Protein AF-A0A2R5LG93-F1 (afdb_monomer_lite)

InterPro domains:
  IPR008685 Centromere protein Mis12 [PF05859] (16-159)
  IPR008685 Centromere protein Mis12 [PTHR14527] (1-158)

Foldseek 3Di:
DDPPPPPVVQQVVLCVVVVDGLVVVLVVVLVVVLVVVVVVLVVVLVVVCVVPPDPCNVVSVVVSVVVSVVCNVVSVVVSVVSSVCCDPPPSGDPPVDDDPVCVCVVDPPDPVVVVVVVVVVVVVVVVVVVVVVVVVVVVVVCVVCVVVVVVVVVVVVVVVD

Structure (mmCIF, N/CA/C/O backbone):
data_AF-A0A2R5LG93-F1
#
_entry.id   AF-A0A2R5LG93-F1
#
loop_
_atom_site.group_PDB
_atom_site.id
_atom_site.type_symbol
_atom_site.label_atom_id
_atom_site.label_alt_id
_atom_site.label_comp_id
_atom_site.label_asym_id
_atom_site.label_entity_id
_atom_site.label_seq_id
_atom_site.pdbx_PDB_ins_code
_atom_site.Cartn_x
_atom_site.Cartn_y
_atom_site.Cartn_z
_atom_site.occupancy
_atom_site.B_iso_or_equiv
_atom_site.auth_seq_id
_atom_site.auth_comp_id
_atom_site.auth_asym_id
_atom_site.auth_atom_id
_atom_site.pdbx_PDB_model_num
ATOM 1 N N . MET A 1 1 ? 2.330 -30.222 -3.247 1.00 36.31 1 MET A N 1
ATOM 2 C CA . MET A 1 1 ? 2.843 -29.139 -2.384 1.00 36.31 1 MET A CA 1
ATOM 3 C C . MET A 1 1 ? 3.466 -28.102 -3.297 1.00 36.31 1 MET A C 1
ATOM 5 O O . MET A 1 1 ? 4.640 -28.205 -3.603 1.00 36.31 1 MET A O 1
ATOM 9 N N . GLU A 1 2 ? 2.674 -27.148 -3.769 1.00 32.84 2 GLU A N 1
ATOM 10 C CA . GLU A 1 2 ? 3.179 -25.952 -4.444 1.00 32.84 2 GLU A CA 1
ATOM 11 C C . GLU A 1 2 ? 2.531 -24.780 -3.715 1.00 32.84 2 GLU A C 1
ATOM 13 O O . GLU A 1 2 ? 1.320 -24.580 -3.780 1.00 32.84 2 GLU A O 1
ATOM 18 N N . LYS A 1 3 ? 3.325 -24.099 -2.884 1.00 35.78 3 LYS A N 1
ATOM 19 C CA . LYS A 1 3 ? 2.910 -22.860 -2.228 1.00 35.78 3 LYS A CA 1
ATOM 20 C C . LYS A 1 3 ? 2.818 -21.803 -3.325 1.00 35.78 3 LYS A C 1
ATOM 22 O O . LYS A 1 3 ? 3.842 -21.341 -3.817 1.00 35.78 3 LYS A O 1
ATOM 27 N N . SER A 1 4 ? 1.589 -21.490 -3.728 1.00 37.53 4 SER A N 1
ATOM 28 C CA . SER A 1 4 ? 1.278 -20.383 -4.626 1.00 37.53 4 SER A CA 1
ATOM 29 C C . SER A 1 4 ? 1.772 -19.079 -3.999 1.00 37.53 4 SER A C 1
ATOM 31 O O . SER A 1 4 ? 1.359 -18.706 -2.906 1.00 37.53 4 SER A O 1
ATOM 33 N N . SER A 1 5 ? 2.684 -18.410 -4.695 1.00 36.66 5 SER A N 1
ATOM 34 C CA . SER A 1 5 ? 3.347 -17.152 -4.335 1.00 36.66 5 SER A CA 1
ATOM 35 C C . SER A 1 5 ? 2.412 -15.919 -4.392 1.00 36.66 5 SER A C 1
ATOM 37 O O . SER A 1 5 ? 2.879 -14.814 -4.652 1.00 36.66 5 SER A O 1
ATOM 39 N N . CYS A 1 6 ? 1.096 -16.092 -4.223 1.00 38.03 6 CYS A N 1
ATOM 40 C CA . CYS A 1 6 ? 0.083 -15.108 -4.632 1.00 38.03 6 CYS A CA 1
ATOM 41 C C . CYS A 1 6 ? -0.441 -14.193 -3.508 1.00 38.03 6 CYS A C 1
ATOM 43 O O . CYS A 1 6 ? -1.162 -13.241 -3.802 1.00 38.03 6 CYS A O 1
ATOM 45 N N . ASP A 1 7 ? -0.103 -14.442 -2.241 1.00 45.00 7 ASP A N 1
ATOM 46 C CA . ASP A 1 7 ? -0.726 -13.700 -1.132 1.00 45.00 7 ASP A CA 1
ATOM 47 C C . ASP A 1 7 ? -0.023 -12.371 -0.806 1.00 45.00 7 ASP A C 1
ATOM 49 O O . ASP A 1 7 ? -0.662 -11.434 -0.334 1.00 45.00 7 ASP A O 1
ATOM 53 N N . THR A 1 8 ? 1.272 -12.230 -1.103 1.00 44.12 8 THR A N 1
ATOM 54 C CA . THR A 1 8 ? 2.045 -11.023 -0.753 1.00 44.12 8 THR A CA 1
ATOM 55 C C . THR A 1 8 ? 1.825 -9.842 -1.701 1.00 44.12 8 THR A C 1
ATOM 57 O O . THR A 1 8 ? 1.875 -8.699 -1.262 1.00 44.12 8 THR A O 1
ATOM 60 N N . THR A 1 9 ? 1.518 -10.080 -2.979 1.00 52.72 9 THR A N 1
ATOM 61 C CA . THR A 1 9 ? 1.368 -9.012 -3.990 1.00 52.72 9 THR A CA 1
ATOM 62 C C . THR A 1 9 ? 0.045 -8.247 -3.899 1.00 52.72 9 THR A C 1
ATOM 64 O O . THR A 1 9 ? -0.032 -7.101 -4.329 1.00 52.72 9 THR A O 1
ATOM 67 N N . SER A 1 10 ? -1.005 -8.854 -3.331 1.00 62.53 10 SER A N 1
ATOM 68 C CA . SER A 1 10 ? -2.326 -8.213 -3.208 1.00 62.53 10 SER A CA 1
ATOM 69 C C . SER A 1 10 ? -2.300 -7.042 -2.218 1.00 62.53 10 SER A C 1
ATOM 71 O O . SER A 1 10 ? -2.892 -5.995 -2.468 1.00 62.53 10 SER A O 1
ATOM 73 N N . GLY A 1 11 ? -1.553 -7.182 -1.116 1.00 75.62 11 GLY A N 1
ATOM 74 C CA . GLY A 1 11 ? -1.446 -6.144 -0.090 1.00 75.62 11 GLY A CA 1
ATOM 75 C C . GLY A 1 11 ? -0.770 -4.869 -0.594 1.00 75.62 11 GLY A C 1
ATOM 76 O O . GLY A 1 11 ? -1.285 -3.779 -0.370 1.00 75.62 11 GLY A O 1
ATOM 77 N N . GLU A 1 12 ? 0.340 -5.001 -1.321 1.00 84.75 12 GLU A N 1
ATOM 78 C CA . GLU A 1 12 ? 1.088 -3.859 -1.869 1.00 84.75 12 GLU A CA 1
ATOM 79 C C . GLU A 1 12 ? 0.264 -3.083 -2.904 1.00 84.75 12 GLU A C 1
ATOM 81 O O . GLU A 1 12 ? 0.244 -1.853 -2.883 1.00 84.75 12 GLU A O 1
ATOM 86 N N . TYR A 1 13 ? -0.484 -3.798 -3.751 1.00 89.88 13 TYR A N 1
ATOM 87 C CA . TYR A 1 13 ? -1.348 -3.183 -4.757 1.00 89.88 13 TYR A CA 1
ATOM 88 C C . TYR A 1 13 ? -2.508 -2.401 -4.138 1.00 89.88 13 TYR A C 1
ATOM 90 O O . TYR A 1 13 ? -2.827 -1.292 -4.561 1.00 89.88 13 TYR A O 1
ATOM 98 N N . ASN A 1 14 ? -3.106 -2.946 -3.077 1.00 88.50 14 ASN A N 1
ATOM 99 C CA . ASN A 1 14 ? -4.140 -2.246 -2.319 1.00 88.50 14 ASN A CA 1
ATOM 100 C C . ASN A 1 14 ? -3.572 -0.977 -1.669 1.00 88.50 14 ASN A C 1
ATOM 102 O O . ASN A 1 14 ? -4.182 0.085 -1.760 1.00 88.50 14 ASN A O 1
ATOM 106 N N . VAL A 1 15 ? -2.380 -1.057 -1.070 1.00 91.62 15 VAL A N 1
ATOM 107 C CA . VAL A 1 15 ? -1.718 0.103 -0.452 1.00 91.62 15 VAL A CA 1
ATOM 108 C C . VAL A 1 15 ? -1.372 1.178 -1.482 1.00 91.62 15 VAL A C 1
ATOM 110 O O . VAL A 1 15 ? -1.479 2.355 -1.160 1.00 91.62 15 VAL A O 1
ATOM 113 N N . GLN A 1 16 ? -1.022 0.815 -2.718 1.00 90.31 16 GLN A N 1
ATOM 114 C CA . GLN A 1 16 ? -0.795 1.794 -3.787 1.00 90.31 16 GLN A CA 1
ATOM 115 C C . GLN A 1 16 ? -2.030 2.675 -4.037 1.00 90.31 16 GLN A C 1
ATOM 117 O O . GLN A 1 16 ? -1.882 3.875 -4.239 1.00 90.31 16 GLN A O 1
ATOM 122 N N . MET A 1 17 ? -3.235 2.100 -4.000 1.00 89.62 17 MET A N 1
ATOM 123 C CA . MET A 1 17 ? -4.482 2.848 -4.204 1.00 89.62 17 MET A CA 1
ATOM 124 C C . MET A 1 17 ? -4.954 3.585 -2.946 1.00 89.62 17 MET A C 1
ATOM 126 O O . MET A 1 17 ? -5.469 4.697 -3.033 1.00 89.62 17 MET A O 1
ATOM 130 N N . PHE A 1 18 ? -4.852 2.944 -1.780 1.00 90.31 18 PHE A N 1
ATOM 131 C CA . PHE A 1 18 ? -5.434 3.453 -0.534 1.00 90.31 18 PHE A CA 1
ATOM 132 C C . PHE A 1 18 ? -4.448 4.244 0.334 1.00 90.31 18 PHE A C 1
ATOM 134 O O . PHE A 1 18 ? -4.856 4.785 1.358 1.00 90.31 18 PHE A O 1
ATOM 141 N N . GLU A 1 19 ? -3.167 4.284 -0.041 1.00 91.81 19 GLU A N 1
ATOM 142 C CA . GLU A 1 19 ? -2.047 4.944 0.658 1.00 91.81 19 GLU A CA 1
ATOM 143 C C . GLU A 1 19 ? -1.814 4.480 2.110 1.00 91.81 19 GLU A C 1
ATOM 145 O O . GLU A 1 19 ? -0.932 4.979 2.809 1.00 91.81 19 GLU A O 1
ATOM 150 N N . ALA A 1 20 ? -2.577 3.493 2.573 1.00 90.81 20 ALA A N 1
ATOM 151 C CA . ALA A 1 20 ? -2.523 2.942 3.914 1.00 90.81 20 ALA A CA 1
ATOM 152 C C . ALA A 1 20 ? -2.900 1.459 3.896 1.00 90.81 20 ALA A C 1
ATOM 154 O O . ALA A 1 20 ? -3.671 0.996 3.052 1.00 90.81 20 ALA A O 1
ATOM 155 N N . THR A 1 21 ? -2.372 0.704 4.859 1.00 91.44 21 THR A N 1
ATOM 156 C CA . THR A 1 21 ? -2.794 -0.682 5.072 1.00 91.44 21 THR A CA 1
ATOM 157 C C . THR A 1 21 ? -4.122 -0.718 5.836 1.00 91.44 21 THR A C 1
ATOM 159 O O . THR A 1 21 ? -4.378 0.155 6.673 1.00 91.44 21 THR A O 1
ATOM 162 N N . PRO A 1 22 ? -4.962 -1.749 5.620 1.00 90.38 22 PRO A N 1
ATOM 163 C CA . PRO A 1 22 ? -6.160 -1.962 6.433 1.00 90.38 22 PRO A CA 1
ATOM 164 C C . PRO A 1 22 ? -5.864 -2.002 7.936 1.00 90.38 22 PRO A C 1
ATOM 166 O O . PRO A 1 22 ? -6.624 -1.438 8.719 1.00 90.38 22 PRO A O 1
ATOM 169 N N . GLN A 1 23 ? -4.726 -2.595 8.310 1.00 91.19 23 GLN A N 1
ATOM 170 C CA . GLN A 1 23 ? -4.228 -2.633 9.682 1.00 91.19 23 GLN A CA 1
ATOM 171 C C . GLN A 1 23 ? -3.982 -1.226 10.239 1.00 91.19 23 GLN A C 1
ATOM 173 O O . GLN A 1 23 ? -4.522 -0.885 11.282 1.00 91.19 23 GLN A O 1
ATOM 178 N N . ALA A 1 24 ? -3.253 -0.364 9.520 1.00 93.50 24 ALA A N 1
ATOM 179 C CA . ALA A 1 24 ? -2.969 0.995 9.988 1.00 93.50 24 ALA A CA 1
ATOM 180 C C . ALA A 1 24 ? -4.250 1.824 10.198 1.00 93.50 24 ALA A C 1
ATOM 182 O O . ALA A 1 24 ? -4.334 2.628 11.128 1.00 93.50 24 ALA A O 1
ATOM 183 N N . ILE A 1 25 ? -5.266 1.615 9.353 1.00 93.44 25 ILE A N 1
ATOM 184 C CA . ILE A 1 25 ? -6.579 2.253 9.508 1.00 93.44 25 ILE A CA 1
ATOM 185 C C . ILE A 1 25 ? -7.308 1.701 10.740 1.00 93.44 25 ILE A C 1
ATOM 187 O O . ILE A 1 25 ? -7.834 2.485 11.532 1.00 93.44 25 ILE A O 1
ATOM 191 N N . ALA A 1 26 ? -7.334 0.377 10.919 1.00 94.06 26 ALA A N 1
ATOM 192 C CA . ALA A 1 26 ? -7.955 -0.261 12.078 1.00 94.06 26 ALA A CA 1
ATOM 193 C C . ALA A 1 26 ? -7.295 0.189 13.393 1.00 94.06 26 ALA A C 1
ATOM 195 O O . ALA A 1 26 ? -8.007 0.601 14.307 1.00 94.06 26 ALA A O 1
ATOM 196 N N . ASP A 1 27 ? -5.962 0.220 13.445 1.00 94.31 27 ASP A N 1
ATOM 197 C CA . ASP A 1 27 ? -5.177 0.688 14.592 1.00 94.31 27 ASP A CA 1
ATOM 198 C C . ASP A 1 27 ? -5.465 2.160 14.914 1.00 94.31 27 ASP A C 1
ATOM 200 O O . ASP A 1 27 ? -5.656 2.536 16.072 1.00 94.31 27 ASP A O 1
ATOM 204 N N . SER A 1 28 ? -5.537 3.018 13.890 1.00 95.75 28 SER A N 1
ATOM 205 C CA . SER A 1 28 ? -5.858 4.435 14.081 1.00 95.75 28 SER A CA 1
ATOM 206 C C . SER A 1 28 ? -7.254 4.621 14.679 1.00 95.75 28 SER A C 1
ATOM 208 O O . SER A 1 28 ? -7.419 5.378 15.638 1.00 95.75 28 SER A O 1
ATOM 210 N N . LEU A 1 29 ? -8.252 3.903 14.158 1.00 95.06 29 LEU A N 1
ATOM 211 C CA . LEU A 1 29 ? -9.616 3.939 14.682 1.00 95.06 29 LEU A CA 1
ATOM 212 C C . LEU A 1 29 ? -9.705 3.348 16.094 1.00 95.06 29 LEU A C 1
ATOM 214 O O . LEU A 1 29 ? -10.446 3.881 16.920 1.00 95.06 29 LEU A O 1
ATOM 218 N N . TYR A 1 30 ? -8.948 2.287 16.375 1.00 95.50 30 TYR A N 1
ATOM 219 C CA . TYR A 1 30 ? -8.872 1.667 17.693 1.00 95.50 30 TYR A CA 1
ATOM 220 C C . TYR A 1 30 ? -8.342 2.660 18.728 1.00 95.50 30 TYR A C 1
ATOM 222 O O . TYR A 1 30 ? -8.992 2.888 19.745 1.00 95.50 30 TYR A O 1
ATOM 230 N N . ASN A 1 31 ? -7.223 3.326 18.434 1.00 94.62 31 ASN A N 1
ATOM 231 C CA . ASN A 1 31 ? -6.634 4.314 19.338 1.00 94.62 31 ASN A CA 1
ATOM 232 C C . ASN A 1 31 ? -7.604 5.469 19.619 1.00 94.62 31 ASN A C 1
ATOM 234 O O . ASN A 1 31 ? -7.856 5.793 20.775 1.00 94.62 31 ASN A O 1
ATOM 238 N N . ILE A 1 32 ? -8.240 6.020 18.576 1.00 96.50 32 ILE A N 1
ATOM 239 C CA . ILE A 1 32 ? -9.254 7.076 18.737 1.00 96.50 32 ILE A CA 1
ATOM 240 C C . ILE A 1 32 ? -10.420 6.588 19.607 1.00 96.50 32 ILE A C 1
ATOM 242 O O . ILE A 1 32 ? -10.943 7.343 20.426 1.00 96.50 32 ILE A O 1
ATOM 246 N N . TYR A 1 33 ? -10.858 5.342 19.423 1.00 94.88 33 TYR A N 1
ATOM 247 C CA . TYR A 1 33 ? -11.943 4.771 20.211 1.00 94.88 33 TYR A CA 1
ATOM 248 C C . TYR A 1 33 ? -11.557 4.616 21.686 1.00 94.88 33 TYR A C 1
ATOM 250 O O . TYR A 1 33 ? -12.338 5.015 22.550 1.00 94.88 33 TYR A O 1
ATOM 258 N N . ILE A 1 34 ? -10.368 4.080 21.977 1.00 92.81 34 ILE A N 1
ATOM 259 C CA . ILE A 1 34 ? -9.873 3.904 23.347 1.00 92.81 34 ILE A CA 1
ATOM 260 C C . ILE A 1 34 ? -9.709 5.253 24.047 1.00 92.81 34 ILE A C 1
ATOM 262 O O . ILE A 1 34 ? -10.255 5.418 25.136 1.00 92.81 34 ILE A O 1
ATOM 266 N N . ASP A 1 35 ? -9.090 6.241 23.397 1.00 94.06 35 ASP A N 1
ATOM 267 C CA . ASP A 1 35 ? -8.931 7.590 23.958 1.00 94.06 35 ASP A CA 1
ATOM 268 C C . ASP A 1 35 ? -10.290 8.192 24.362 1.00 94.06 35 ASP A C 1
ATOM 270 O O . ASP A 1 35 ? -10.459 8.764 25.442 1.00 94.06 35 ASP A O 1
ATOM 274 N N . ARG A 1 36 ? -11.309 8.018 23.508 1.00 93.81 36 ARG A N 1
ATOM 275 C CA . ARG A 1 36 ? -12.679 8.485 23.775 1.00 93.81 36 ARG A CA 1
ATOM 276 C C . ARG A 1 36 ? -13.377 7.693 24.869 1.00 93.81 36 ARG A C 1
ATOM 278 O O . ARG A 1 36 ? -14.141 8.266 25.647 1.00 93.81 36 ARG A O 1
ATOM 285 N N . LEU A 1 37 ? -13.170 6.381 24.910 1.00 91.56 37 LEU A N 1
ATOM 286 C CA . LEU A 1 37 ? -13.730 5.522 25.943 1.00 91.56 37 LEU A CA 1
ATOM 287 C C . LEU A 1 37 ? -13.175 5.923 27.314 1.00 91.56 37 LEU A C 1
ATOM 289 O O . LEU A 1 37 ? -13.952 6.090 28.254 1.00 91.56 37 LEU A O 1
ATOM 293 N N . GLU A 1 38 ? -11.864 6.133 27.415 1.00 90.25 38 GLU A N 1
ATOM 294 C CA . GLU A 1 38 ? -11.204 6.586 28.639 1.00 90.25 38 GLU A CA 1
ATOM 295 C C . GLU A 1 38 ? -11.698 7.971 29.074 1.00 90.25 38 GLU A C 1
ATOM 297 O O . GLU A 1 38 ? -12.057 8.148 30.241 1.00 90.25 38 GLU A O 1
ATOM 302 N N . GLU A 1 39 ? -11.814 8.926 28.143 1.00 93.44 39 GLU A N 1
ATOM 303 C CA . GLU A 1 39 ? -12.366 10.263 28.404 1.00 93.44 39 GLU A CA 1
ATOM 304 C C . GLU A 1 39 ? -13.787 10.176 28.993 1.00 93.44 39 GLU A C 1
ATOM 306 O O . GLU A 1 39 ? -14.080 10.739 30.055 1.00 93.44 39 GLU A O 1
ATOM 311 N N . HIS A 1 40 ? -14.681 9.423 28.346 1.00 91.69 40 HIS A N 1
ATOM 312 C CA . HIS A 1 40 ? -16.064 9.280 28.798 1.00 91.69 40 HIS A CA 1
ATOM 313 C C . HIS A 1 40 ? -16.183 8.520 30.120 1.00 91.69 40 HIS A C 1
ATOM 315 O O . HIS A 1 40 ? -16.990 8.901 30.974 1.00 91.69 40 HIS A O 1
ATOM 321 N N . LEU A 1 41 ? -15.395 7.461 30.317 1.00 90.19 41 LEU A N 1
ATOM 322 C CA . LEU A 1 41 ? -15.397 6.707 31.568 1.00 90.19 41 LEU A CA 1
ATOM 323 C C . LEU A 1 41 ? -14.848 7.547 32.718 1.00 90.19 41 LEU A C 1
ATOM 325 O O . LEU A 1 41 ? -15.406 7.492 33.815 1.00 90.19 41 LEU A O 1
ATOM 329 N N . HIS A 1 42 ? -13.839 8.384 32.473 1.00 90.06 42 HIS A N 1
ATOM 330 C CA . HIS A 1 42 ? -13.363 9.336 33.467 1.00 90.06 42 HIS A CA 1
ATOM 331 C C . HIS A 1 42 ? -14.464 10.334 33.852 1.00 90.06 42 HIS A C 1
ATOM 333 O O . HIS A 1 42 ? -14.709 10.541 35.045 1.00 90.06 42 HIS A O 1
ATOM 339 N N . LEU A 1 43 ? -15.172 10.917 32.881 1.00 92.00 43 LEU A N 1
ATOM 340 C CA . LEU A 1 43 ? -16.282 11.836 33.158 1.00 92.00 43 LEU A CA 1
ATOM 341 C C . LEU A 1 43 ? -17.412 11.151 33.938 1.00 92.00 43 LEU A C 1
ATOM 343 O O . LEU A 1 43 ? -17.920 11.700 34.918 1.00 92.00 43 LEU A O 1
ATOM 347 N N . LEU A 1 44 ? -17.781 9.931 33.542 1.00 91.06 44 LEU A N 1
ATOM 348 C CA . LEU A 1 44 ? -18.808 9.145 34.223 1.00 91.06 44 LEU A CA 1
ATOM 349 C C . LEU A 1 44 ? -18.409 8.834 35.670 1.00 91.06 44 LEU A C 1
ATOM 351 O O . LEU A 1 44 ? -19.233 8.932 36.581 1.00 91.06 44 LEU A O 1
ATOM 355 N N . LYS A 1 45 ? -17.136 8.513 35.892 1.00 89.19 45 LYS A N 1
ATOM 356 C CA . LYS A 1 45 ? -16.569 8.265 37.216 1.00 89.19 45 LYS A CA 1
ATOM 357 C C . LYS A 1 45 ? -16.586 9.511 38.099 1.00 89.19 45 LYS A C 1
ATOM 359 O O . LYS A 1 45 ? -16.967 9.413 39.263 1.00 89.19 45 LYS A O 1
ATOM 364 N N . GLU A 1 46 ? -16.266 10.685 37.555 1.00 89.19 46 GLU A N 1
ATOM 365 C CA . GLU A 1 46 ? -16.371 11.964 38.273 1.00 89.19 46 GLU A CA 1
ATOM 366 C C . GLU A 1 46 ? -17.812 12.274 38.698 1.00 89.19 46 GLU A C 1
ATOM 368 O O . GLU A 1 46 ? -18.064 12.725 39.819 1.00 89.19 46 GLU A O 1
ATOM 373 N N . VAL A 1 47 ? -18.787 11.993 37.829 1.00 89.88 47 VAL A N 1
ATOM 374 C CA . VAL A 1 47 ? -20.210 12.124 38.170 1.00 89.88 47 VAL A CA 1
ATOM 375 C C . VAL A 1 47 ? -20.597 11.127 39.265 1.00 89.88 47 VAL A C 1
ATOM 377 O O . VAL A 1 47 ? -21.254 11.508 40.235 1.00 89.88 47 VAL A O 1
ATOM 380 N N . ALA A 1 48 ? -20.151 9.873 39.164 1.00 87.38 48 ALA A N 1
ATOM 381 C CA . ALA A 1 48 ? -20.436 8.844 40.159 1.00 87.38 48 ALA A CA 1
ATOM 382 C C . ALA A 1 48 ? -19.844 9.181 41.541 1.00 87.38 48 ALA A C 1
ATOM 384 O O . ALA A 1 48 ? -20.550 9.044 42.544 1.00 87.38 48 ALA A O 1
ATOM 385 N N . ARG A 1 49 ? -18.607 9.705 41.608 1.00 86.75 49 ARG A N 1
ATOM 386 C CA . ARG A 1 49 ? -17.988 10.189 42.860 1.00 86.75 49 ARG A CA 1
ATOM 387 C C . ARG A 1 49 ? -18.842 11.260 43.537 1.00 86.75 49 ARG A C 1
ATOM 389 O O . ARG A 1 49 ? -19.099 11.181 44.738 1.00 86.75 49 ARG A O 1
ATOM 396 N N . LYS A 1 50 ? -19.339 12.232 42.763 1.00 86.88 50 LYS A N 1
ATOM 397 C CA . LYS A 1 50 ? -20.193 13.317 43.282 1.00 86.88 50 LYS A CA 1
ATOM 398 C C . LYS A 1 50 ? -21.513 12.808 43.868 1.00 86.88 50 LYS A C 1
ATOM 400 O O . LYS A 1 50 ? -22.024 13.414 44.807 1.00 86.88 50 LYS A O 1
ATOM 405 N N . ILE A 1 51 ? -22.059 11.715 43.333 1.00 85.69 51 ILE A N 1
ATOM 406 C CA . ILE A 1 51 ? -23.328 11.127 43.789 1.00 85.69 51 ILE A CA 1
ATOM 407 C C . ILE A 1 51 ? -23.127 10.264 45.041 1.00 85.69 51 ILE A C 1
ATOM 409 O O . ILE A 1 51 ? -23.914 10.363 45.982 1.00 85.69 51 ILE A O 1
ATOM 413 N N . LEU A 1 52 ? -22.090 9.422 45.060 1.00 81.88 52 LEU A N 1
ATOM 414 C CA . LEU A 1 52 ? -21.903 8.401 46.096 1.00 81.88 52 LEU A CA 1
ATOM 415 C C . LEU A 1 52 ? -21.336 8.943 47.416 1.00 81.88 52 LEU A C 1
ATOM 417 O O . LEU A 1 52 ? -21.562 8.310 48.444 1.00 81.88 52 LEU A O 1
ATOM 421 N N . LYS A 1 53 ? -20.682 10.119 47.407 1.00 71.75 53 LYS A N 1
ATOM 422 C CA . LYS A 1 53 ? -19.879 10.670 48.523 1.00 71.75 53 LYS A CA 1
ATOM 423 C C . LYS A 1 53 ? -18.742 9.702 48.934 1.00 71.75 53 LYS A C 1
ATOM 425 O O . LYS A 1 53 ? -18.838 8.495 48.761 1.00 71.75 53 LYS A O 1
ATOM 430 N N . ASN A 1 54 ? -17.622 10.238 49.422 1.00 66.56 54 ASN A N 1
ATOM 431 C CA . ASN A 1 54 ? -16.296 9.581 49.437 1.00 66.56 54 ASN A CA 1
ATOM 432 C C . ASN A 1 54 ? -16.165 8.202 50.134 1.00 66.56 54 ASN A C 1
ATOM 434 O O . ASN A 1 54 ? -15.125 7.566 50.000 1.00 66.56 54 ASN A O 1
ATOM 438 N N . ASP A 1 55 ? -17.185 7.687 50.821 1.00 61.94 55 ASP A N 1
ATOM 439 C CA . ASP A 1 55 ? -17.120 6.410 51.554 1.00 61.94 55 ASP A CA 1
ATOM 440 C C . ASP A 1 55 ? -17.053 5.158 50.648 1.00 61.94 55 ASP A C 1
ATOM 442 O O . ASP A 1 55 ? -16.843 4.047 51.137 1.00 61.94 55 ASP A O 1
ATOM 446 N N . ALA A 1 56 ? -17.226 5.306 49.327 1.00 71.56 56 ALA A N 1
ATOM 447 C CA . ALA A 1 56 ? -17.238 4.199 48.361 1.00 71.56 56 ALA A CA 1
ATOM 448 C C . ALA A 1 56 ? -16.131 4.269 47.287 1.00 71.56 56 ALA A C 1
ATOM 450 O O . ALA A 1 56 ? -16.216 3.560 46.283 1.00 71.56 56 ALA A O 1
ATOM 451 N N . GLU A 1 57 ? -15.108 5.109 47.470 1.00 77.88 57 GLU A N 1
ATOM 452 C CA . GLU A 1 57 ? -14.127 5.436 46.424 1.00 77.88 57 GLU A CA 1
ATOM 453 C C . GLU A 1 57 ? -13.323 4.223 45.925 1.00 77.88 57 GLU A C 1
ATOM 455 O O . GLU A 1 57 ? -13.242 4.002 44.721 1.00 77.88 57 GLU A O 1
ATOM 460 N N . GLU A 1 58 ? -12.831 3.364 46.821 1.00 80.38 58 GLU A N 1
ATOM 461 C CA . GLU A 1 58 ? -12.050 2.172 46.447 1.00 80.38 58 GLU A CA 1
ATOM 462 C C . GLU A 1 58 ? -12.877 1.146 45.647 1.00 80.38 58 GLU A C 1
ATOM 464 O O . GLU A 1 58 ? -12.426 0.614 44.634 1.00 80.38 58 GLU A O 1
ATOM 469 N N . LYS A 1 59 ? -14.141 0.928 46.035 1.00 84.06 59 LYS A N 1
ATOM 470 C CA . LYS A 1 59 ? -15.061 0.053 45.285 1.00 84.06 59 LYS A CA 1
ATOM 471 C C . LYS A 1 59 ? -15.443 0.648 43.934 1.00 84.06 59 LYS A C 1
ATOM 473 O O . LYS A 1 59 ? -15.713 -0.096 42.994 1.00 84.06 59 LYS A O 1
ATOM 478 N N . LEU A 1 60 ? -15.516 1.975 43.838 1.00 86.00 60 LEU A N 1
ATOM 479 C CA . LEU A 1 60 ? -15.789 2.661 42.581 1.00 86.00 60 LEU A CA 1
ATOM 480 C C . LEU A 1 60 ? -14.620 2.472 41.608 1.00 86.00 60 LEU A C 1
ATOM 482 O O . LEU A 1 60 ? -14.854 2.131 40.453 1.00 86.00 60 LEU A O 1
ATOM 486 N N . GLU A 1 61 ? -13.383 2.626 42.083 1.00 86.19 61 GLU A N 1
ATOM 487 C CA . GLU A 1 61 ? -12.168 2.360 41.303 1.00 86.19 61 GLU A CA 1
ATOM 488 C C . GLU A 1 61 ? -12.146 0.938 40.743 1.00 86.19 61 GLU A C 1
ATOM 490 O O . GLU A 1 61 ? -12.014 0.757 39.533 1.00 86.19 61 GLU A O 1
ATOM 495 N N . GLU A 1 62 ? -12.366 -0.062 41.599 1.00 88.62 62 GLU A N 1
ATOM 496 C CA . GLU A 1 62 ? -12.382 -1.470 41.194 1.00 88.62 62 GLU A CA 1
ATOM 497 C C . GLU A 1 62 ? -13.448 -1.736 40.118 1.00 88.62 62 GLU A C 1
ATOM 499 O O . GLU A 1 62 ? -13.171 -2.356 39.091 1.00 88.62 62 GLU A O 1
ATOM 504 N N . LYS A 1 63 ? -14.668 -1.209 40.300 1.00 88.88 63 LYS A N 1
ATOM 505 C CA . LYS A 1 63 ? -15.764 -1.400 39.337 1.00 88.88 63 LYS A CA 1
ATOM 506 C C . LYS A 1 63 ? -15.481 -0.745 37.992 1.00 88.88 63 LYS A C 1
ATOM 508 O O . LYS A 1 63 ? -15.761 -1.358 36.964 1.00 88.88 63 LYS A O 1
ATOM 513 N N . PHE A 1 64 ? -14.940 0.472 37.981 1.00 89.38 64 PHE A N 1
ATOM 514 C CA . PHE A 1 64 ? -14.577 1.143 36.733 1.00 89.38 64 PHE A CA 1
ATOM 515 C C . PHE A 1 64 ? -13.399 0.455 36.041 1.00 89.38 64 PHE A C 1
ATOM 517 O O . PHE A 1 64 ? -13.444 0.308 34.823 1.00 89.38 64 PHE A O 1
ATOM 524 N N . ALA A 1 65 ? -12.411 -0.047 36.787 1.00 88.50 65 ALA A N 1
ATOM 525 C CA . ALA A 1 65 ? -11.321 -0.841 36.226 1.00 88.50 65 ALA A CA 1
ATOM 526 C C . ALA A 1 65 ? -11.844 -2.113 35.536 1.00 88.50 65 ALA A C 1
ATOM 528 O O . ALA A 1 65 ? -11.491 -2.373 34.389 1.00 88.50 65 ALA A O 1
ATOM 529 N N . THR A 1 66 ? -12.768 -2.848 36.170 1.00 91.56 66 THR A N 1
ATOM 530 C CA . THR A 1 66 ? -13.412 -4.018 35.543 1.00 91.56 66 THR A CA 1
ATOM 531 C C . THR A 1 66 ? -14.220 -3.642 34.295 1.00 91.56 66 THR A C 1
ATOM 533 O O . THR A 1 66 ? -14.228 -4.381 33.313 1.00 91.56 66 THR A O 1
ATOM 536 N N . ILE A 1 67 ? -14.920 -2.499 34.307 1.00 90.75 67 ILE A N 1
ATOM 537 C CA . ILE A 1 67 ? -15.662 -2.014 33.132 1.00 90.75 67 ILE A CA 1
ATOM 538 C C . ILE A 1 67 ? -14.698 -1.708 31.982 1.00 90.75 67 ILE A C 1
ATOM 540 O O . ILE A 1 67 ? -14.981 -2.110 30.854 1.00 90.75 67 ILE A O 1
ATOM 544 N N . ILE A 1 68 ? -13.577 -1.033 32.255 1.00 90.00 68 ILE A N 1
ATOM 545 C CA . ILE A 1 68 ? -12.548 -0.727 31.253 1.00 90.00 68 ILE A CA 1
ATOM 546 C C . ILE A 1 68 ? -11.986 -2.023 30.675 1.00 90.00 68 ILE A C 1
ATOM 548 O O . ILE A 1 68 ? -12.017 -2.200 29.464 1.00 90.00 68 ILE A O 1
ATOM 552 N N . GLU A 1 69 ? -11.548 -2.955 31.523 1.00 91.56 69 GLU A N 1
ATOM 553 C CA . GLU A 1 69 ? -10.949 -4.220 31.084 1.00 91.56 69 GLU A CA 1
ATOM 554 C C . GLU A 1 69 ? -11.899 -5.027 30.187 1.00 91.56 69 GLU A C 1
ATOM 556 O O . GLU A 1 69 ? -11.506 -5.499 29.119 1.00 91.56 69 GLU A O 1
ATOM 561 N N . ASN A 1 70 ? -13.174 -5.133 30.574 1.00 91.69 70 ASN A N 1
ATOM 562 C CA . ASN A 1 70 ? -14.180 -5.820 29.765 1.00 91.69 70 ASN A CA 1
ATOM 563 C C . ASN A 1 70 ? -14.413 -5.117 28.421 1.00 91.69 70 ASN A C 1
ATOM 565 O O . ASN A 1 70 ? -14.456 -5.782 27.387 1.00 91.69 70 ASN A O 1
ATOM 569 N N . ASN A 1 71 ? -14.520 -3.783 28.417 1.00 90.19 71 ASN A N 1
ATOM 570 C CA . ASN A 1 71 ? -14.710 -3.032 27.175 1.00 90.19 71 ASN A CA 1
ATOM 571 C C . ASN A 1 71 ? -13.495 -3.147 26.25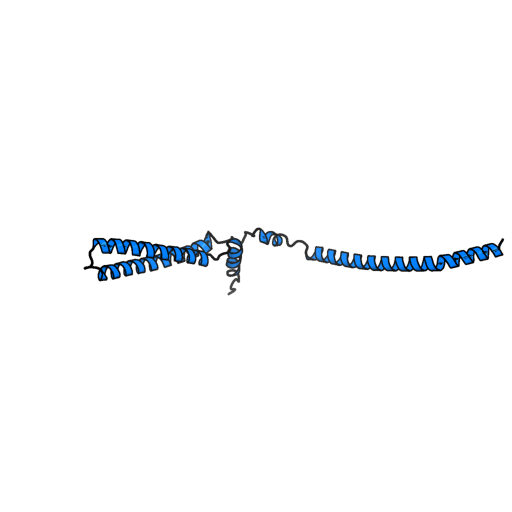4 1.00 90.19 71 ASN A C 1
ATOM 573 O O . ASN A 1 71 ? -13.683 -3.352 25.061 1.00 90.19 71 ASN A O 1
ATOM 577 N N . VAL A 1 72 ? -12.271 -3.060 26.777 1.00 91.19 72 VAL A N 1
ATOM 578 C CA . VAL A 1 72 ? -11.039 -3.213 25.987 1.00 91.19 72 VAL A CA 1
ATOM 579 C C . VAL A 1 72 ? -10.978 -4.607 25.365 1.00 91.19 72 VAL A C 1
ATOM 581 O O . VAL A 1 72 ? -10.764 -4.734 24.162 1.00 91.19 72 VAL A O 1
ATOM 584 N N . ASN A 1 73 ? -11.251 -5.656 26.145 1.00 92.06 73 ASN A N 1
ATOM 585 C CA . ASN A 1 73 ? -11.246 -7.032 25.647 1.00 92.06 73 ASN A CA 1
ATOM 586 C C . ASN A 1 73 ? -12.283 -7.277 24.543 1.00 92.06 73 ASN A C 1
ATOM 588 O O . ASN A 1 73 ? -11.995 -7.978 23.568 1.00 92.06 73 ASN A O 1
ATOM 592 N N . ASP A 1 74 ? -13.485 -6.720 24.682 1.00 92.75 74 ASP A N 1
ATOM 593 C CA . ASP A 1 74 ? -14.521 -6.841 23.659 1.00 92.75 74 ASP A CA 1
ATOM 594 C C . ASP A 1 74 ? -14.198 -5.991 22.427 1.00 92.75 74 ASP A C 1
ATOM 596 O O . ASP A 1 74 ? -14.359 -6.460 21.299 1.00 92.75 74 ASP A O 1
ATOM 600 N N . THR A 1 75 ? -13.675 -4.782 22.634 1.00 92.31 75 THR A N 1
ATOM 601 C CA . THR A 1 75 ? -13.256 -3.858 21.574 1.00 92.31 75 THR A CA 1
ATOM 602 C C . THR A 1 75 ? -12.157 -4.475 20.720 1.00 92.31 75 THR A C 1
ATOM 604 O O . THR A 1 75 ? -12.316 -4.508 19.504 1.00 92.31 75 THR A O 1
ATOM 607 N N . ASN A 1 76 ? -11.118 -5.057 21.327 1.00 92.56 76 ASN A N 1
ATOM 608 C CA . ASN A 1 76 ? -10.043 -5.754 20.612 1.00 92.56 76 ASN A CA 1
ATOM 609 C C . ASN A 1 76 ? -10.602 -6.767 19.607 1.00 92.56 76 ASN A C 1
ATOM 611 O O . ASN A 1 76 ? -10.327 -6.685 18.415 1.00 92.56 76 ASN A O 1
ATOM 615 N N . LYS A 1 77 ? -11.507 -7.648 20.052 1.00 94.25 77 LYS A N 1
ATOM 616 C CA . LYS A 1 77 ? -12.121 -8.660 19.174 1.00 94.25 77 LYS A CA 1
ATOM 617 C C . LYS A 1 77 ? -12.934 -8.048 18.032 1.00 94.25 77 LYS A C 1
ATOM 619 O O . LYS A 1 77 ? -12.993 -8.622 16.944 1.00 94.25 77 LYS A O 1
ATOM 624 N N . GLN A 1 78 ? -13.624 -6.931 18.278 1.00 94.44 78 GLN A N 1
ATOM 625 C CA . GLN A 1 78 ? -14.384 -6.254 17.224 1.00 94.44 78 GLN A CA 1
ATOM 626 C C . GLN A 1 78 ? -13.463 -5.558 16.224 1.00 94.44 78 GLN A C 1
ATOM 628 O O . GLN A 1 78 ? -13.756 -5.592 15.031 1.00 94.44 78 GLN A O 1
ATOM 633 N N . PHE A 1 79 ? -12.361 -4.968 16.685 1.00 94.88 79 PHE A N 1
ATOM 634 C CA . PHE A 1 79 ? -11.386 -4.307 15.824 1.00 94.88 79 PHE A CA 1
ATOM 635 C C . PHE A 1 79 ? -10.556 -5.304 15.008 1.00 94.88 79 PHE A C 1
ATOM 637 O O . PHE A 1 79 ? -10.386 -5.073 13.815 1.00 94.88 79 PHE A O 1
ATOM 644 N N . ASP A 1 80 ? -10.207 -6.469 15.561 1.00 93.75 80 ASP A N 1
ATOM 645 C CA . ASP A 1 80 ? -9.629 -7.581 14.790 1.00 93.75 80 ASP A CA 1
ATOM 646 C C . ASP A 1 80 ? -10.574 -8.000 13.649 1.00 93.75 80 ASP A C 1
ATOM 648 O O . ASP A 1 80 ? -10.190 -8.185 12.492 1.00 93.75 80 ASP A O 1
ATOM 652 N N . ARG A 1 81 ? -11.873 -8.121 13.955 1.00 94.56 81 ARG A N 1
ATOM 653 C CA . ARG A 1 81 ? -12.889 -8.462 12.952 1.00 94.56 81 ARG A CA 1
ATOM 654 C C . ARG A 1 81 ? -13.082 -7.344 11.927 1.00 94.56 81 ARG A C 1
ATOM 656 O O . ARG A 1 81 ? -13.340 -7.637 10.757 1.00 94.56 81 ARG A O 1
ATOM 663 N N . LEU A 1 82 ? -12.985 -6.088 12.357 1.00 93.25 82 LEU A N 1
ATOM 664 C CA . LEU A 1 82 ? -13.048 -4.920 11.487 1.00 93.25 82 LEU A CA 1
ATOM 665 C C . LEU A 1 82 ? -11.866 -4.907 10.519 1.00 93.25 82 LEU A C 1
ATOM 667 O O . LEU A 1 82 ? -12.089 -4.723 9.328 1.00 93.25 82 LEU A O 1
ATOM 671 N N . GLU A 1 83 ? -10.647 -5.161 10.991 1.00 93.12 83 GLU A N 1
ATOM 672 C CA . GLU A 1 83 ? -9.448 -5.239 10.153 1.00 93.12 83 GLU A CA 1
ATOM 673 C C . GLU A 1 83 ? -9.603 -6.302 9.057 1.00 93.12 83 GLU A C 1
ATOM 675 O O . GLU A 1 83 ? -9.382 -6.027 7.872 1.00 93.12 83 GLU A O 1
ATOM 680 N N . VAL A 1 84 ? -10.065 -7.502 9.427 1.00 93.50 84 VAL A N 1
ATOM 681 C CA . VAL A 1 84 ? -10.338 -8.582 8.466 1.00 93.50 84 VAL A CA 1
ATOM 682 C C . VAL A 1 84 ? -11.407 -8.157 7.458 1.00 93.50 84 VAL A C 1
ATOM 684 O O . VAL A 1 84 ? -11.268 -8.393 6.257 1.00 93.50 84 VAL A O 1
ATOM 687 N N . TYR A 1 85 ? -12.476 -7.505 7.921 1.00 94.25 85 TYR A N 1
ATOM 688 C CA . TYR A 1 85 ? -13.535 -7.026 7.039 1.00 94.25 85 TYR A CA 1
ATOM 689 C C . TYR A 1 85 ? -13.029 -5.966 6.055 1.00 94.25 85 TYR A C 1
ATOM 691 O O . TYR A 1 85 ? -13.322 -6.066 4.859 1.00 94.25 85 TYR A O 1
ATOM 699 N N . LEU A 1 86 ? -12.256 -4.990 6.539 1.00 92.00 86 LEU A N 1
ATOM 700 C CA . LEU A 1 86 ? -11.643 -3.945 5.725 1.00 92.00 86 LEU A CA 1
ATOM 701 C C . LEU A 1 86 ? -10.742 -4.563 4.657 1.00 92.00 86 LEU A C 1
ATOM 703 O O . LEU A 1 86 ? -10.915 -4.254 3.481 1.00 92.00 86 LEU A O 1
ATOM 707 N N . SER A 1 87 ? -9.871 -5.494 5.044 1.00 90.12 87 SER A N 1
ATOM 708 C CA . SER A 1 87 ? -8.925 -6.163 4.144 1.00 90.12 87 SER A CA 1
ATOM 709 C C . SER A 1 87 ? -9.600 -6.959 3.026 1.00 90.12 87 SER A C 1
ATOM 711 O O . SER A 1 87 ? -9.073 -7.033 1.920 1.00 90.12 87 SER A O 1
ATOM 713 N N . LEU A 1 88 ? -10.757 -7.568 3.302 1.00 89.06 88 LEU A N 1
ATOM 714 C CA . LEU A 1 88 ? -11.436 -8.448 2.348 1.00 89.06 88 LEU A CA 1
ATOM 715 C C . LEU A 1 88 ? -12.497 -7.745 1.494 1.00 89.06 88 LEU A C 1
ATOM 717 O O . LEU A 1 88 ? -12.760 -8.196 0.384 1.00 89.06 88 LEU A O 1
ATOM 721 N N . ASN A 1 89 ? -13.136 -6.683 2.000 1.00 88.56 89 ASN A N 1
ATOM 722 C CA . ASN A 1 89 ? -14.345 -6.129 1.373 1.00 88.56 89 ASN A CA 1
ATOM 723 C C . ASN A 1 89 ? -14.226 -4.660 0.964 1.00 88.56 89 ASN A C 1
ATOM 725 O O . ASN A 1 89 ? -14.822 -4.271 -0.036 1.00 88.56 89 ASN A O 1
ATOM 729 N N . ALA A 1 90 ? -13.528 -3.835 1.747 1.00 88.44 90 ALA A N 1
ATOM 730 C CA . ALA A 1 90 ? -13.513 -2.383 1.541 1.00 88.44 90 ALA A CA 1
ATOM 731 C C . ALA A 1 90 ? -12.205 -1.892 0.911 1.00 88.44 90 ALA A C 1
ATOM 733 O O . ALA A 1 90 ? -12.226 -1.057 0.013 1.00 88.44 90 ALA A O 1
ATOM 734 N N . LEU A 1 91 ? -11.079 -2.429 1.376 1.00 90.19 91 LEU A N 1
ATOM 735 C CA . LEU A 1 91 ? -9.720 -2.039 1.003 1.00 90.19 91 LEU A CA 1
ATOM 736 C C . LEU A 1 91 ? -9.039 -3.145 0.191 1.00 90.19 91 LEU A C 1
ATOM 738 O O . LEU A 1 91 ? -7.854 -3.427 0.356 1.00 90.19 91 LEU A O 1
ATOM 742 N N . SER A 1 92 ? -9.825 -3.802 -0.660 1.00 89.81 92 SER A N 1
ATOM 743 C CA . SER A 1 92 ? -9.372 -4.875 -1.534 1.00 89.81 92 SER A CA 1
ATOM 744 C C . SER A 1 92 ? -9.648 -4.502 -2.979 1.00 89.81 92 SER A C 1
ATOM 746 O O . SER A 1 92 ? -10.794 -4.253 -3.358 1.00 89.81 92 SER A O 1
ATOM 748 N N . ILE A 1 93 ? -8.600 -4.472 -3.793 1.00 89.50 93 ILE A N 1
ATOM 749 C CA . ILE A 1 93 ? -8.709 -4.345 -5.238 1.00 89.50 93 ILE A CA 1
ATOM 750 C C . ILE A 1 93 ? -8.898 -5.755 -5.802 1.00 89.50 93 ILE A C 1
ATOM 752 O O . ILE A 1 93 ? -8.058 -6.633 -5.584 1.00 89.50 93 ILE A O 1
ATOM 756 N N . PRO A 1 94 ? -9.986 -6.012 -6.546 1.00 89.31 94 PRO A N 1
ATOM 757 C CA . PRO A 1 94 ? -10.177 -7.302 -7.186 1.00 89.31 94 PRO A CA 1
ATOM 758 C C . PRO A 1 94 ? -9.044 -7.607 -8.173 1.00 89.31 94 PRO A C 1
ATOM 760 O O . PRO A 1 94 ? -8.649 -6.748 -8.953 1.00 89.31 94 PRO A O 1
ATOM 763 N N . SER A 1 95 ? -8.599 -8.862 -8.235 1.00 85.44 95 SER A N 1
ATOM 764 C CA . SER A 1 95 ? -7.464 -9.294 -9.075 1.00 85.44 95 SER A CA 1
ATOM 765 C C . SER A 1 95 ? -7.620 -9.060 -10.585 1.00 85.44 95 SER A C 1
ATOM 767 O O . SER A 1 95 ? -6.649 -9.147 -11.330 1.00 85.44 95 SER A O 1
ATOM 769 N N . HIS A 1 96 ? -8.837 -8.788 -11.058 1.00 86.56 96 HIS A N 1
ATOM 770 C CA . HIS A 1 96 ? -9.136 -8.489 -12.460 1.00 86.56 96 HIS A CA 1
ATOM 771 C C . HIS A 1 96 ? -9.174 -6.983 -12.766 1.00 86.56 96 HIS A C 1
ATOM 773 O O . HIS A 1 96 ? -9.376 -6.600 -13.921 1.00 86.56 96 HIS A O 1
ATOM 779 N N . VAL A 1 97 ? -9.031 -6.133 -11.747 1.00 89.12 97 VAL A N 1
ATOM 780 C CA . VAL A 1 97 ? -9.023 -4.678 -11.879 1.00 89.12 97 VAL A CA 1
ATOM 781 C C . VAL A 1 97 ? -7.579 -4.209 -11.972 1.00 89.12 97 VAL A C 1
ATOM 783 O O . VAL A 1 97 ? -6.757 -4.510 -11.115 1.00 89.12 97 VAL A O 1
ATOM 786 N N . LEU A 1 98 ? -7.296 -3.459 -13.032 1.00 89.62 98 LEU A N 1
ATOM 787 C CA . LEU A 1 98 ? -6.038 -2.752 -13.219 1.00 89.62 98 LEU A CA 1
ATOM 788 C C . LEU A 1 98 ? -6.263 -1.293 -12.832 1.00 89.62 98 LEU A C 1
ATOM 790 O O . LEU A 1 98 ? -7.209 -0.670 -13.327 1.00 89.62 98 LEU A O 1
ATOM 794 N N . LEU A 1 99 ? -5.411 -0.767 -11.963 1.00 90.44 99 LEU A N 1
ATOM 795 C CA . LEU A 1 99 ? -5.435 0.633 -11.579 1.00 90.44 99 LEU A CA 1
ATOM 796 C C . LEU A 1 99 ? -5.120 1.542 -12.784 1.00 90.44 99 LEU A C 1
ATOM 798 O O . LEU A 1 99 ? -4.430 1.125 -13.725 1.00 90.44 99 LEU A O 1
ATOM 802 N N . PRO A 1 100 ? -5.637 2.785 -12.799 1.00 88.38 100 PRO A N 1
ATOM 803 C CA . PRO A 1 10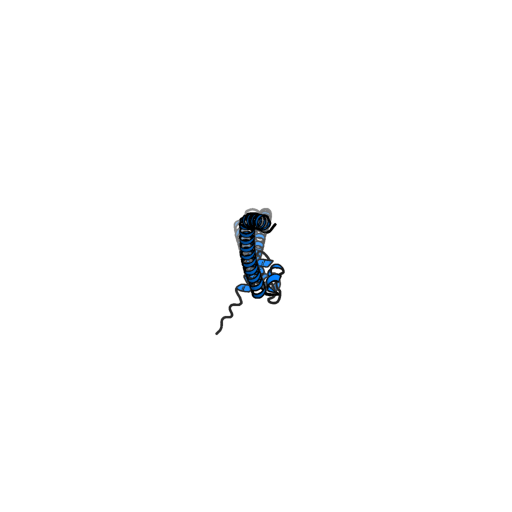0 ? -5.399 3.732 -13.886 1.00 88.38 100 PRO A CA 1
ATOM 804 C C . PRO A 1 100 ? -3.912 3.983 -14.166 1.00 88.38 100 PRO A C 1
ATOM 806 O O . PRO A 1 100 ? -3.522 4.096 -15.329 1.00 88.38 100 PRO A O 1
ATOM 809 N N . GLU A 1 101 ? -3.086 4.019 -13.122 1.00 86.69 101 GLU A N 1
ATOM 810 C CA . GLU A 1 101 ? -1.641 4.247 -13.192 1.00 86.69 101 GLU A CA 1
ATOM 811 C C . GLU A 1 101 ? -0.936 3.141 -13.990 1.00 86.69 101 GLU A C 1
ATOM 813 O O . GLU A 1 101 ? -0.007 3.405 -14.754 1.00 86.69 101 GLU A O 1
ATOM 818 N N . ASP A 1 102 ? -1.448 1.913 -13.902 1.00 88.38 102 ASP A N 1
ATOM 819 C CA . ASP A 1 102 ? -0.873 0.737 -14.551 1.00 88.38 102 ASP A CA 1
ATOM 820 C C . ASP A 1 102 ? -1.425 0.495 -15.959 1.00 88.38 102 ASP A C 1
ATOM 822 O O . ASP A 1 102 ? -1.068 -0.490 -16.611 1.00 88.38 102 ASP A O 1
ATOM 826 N N . CYS A 1 103 ? -2.265 1.393 -16.491 1.00 85.06 103 CYS A N 1
ATOM 827 C CA . CYS A 1 103 ? -2.824 1.260 -17.841 1.00 85.06 103 CYS A CA 1
ATOM 828 C C . CYS A 1 103 ? -1.746 1.112 -18.927 1.00 85.06 103 CYS A C 1
ATOM 830 O O . CYS A 1 103 ? -2.001 0.485 -19.959 1.00 85.06 103 CYS A O 1
ATOM 832 N N . VAL A 1 104 ? -0.536 1.630 -18.689 1.00 80.94 104 VAL A N 1
ATOM 833 C CA . VAL A 1 104 ? 0.636 1.462 -19.567 1.00 80.94 104 VAL A CA 1
ATOM 834 C C . VAL A 1 104 ? 1.020 -0.009 -19.772 1.00 80.94 104 VAL A C 1
ATOM 836 O O . VAL A 1 104 ? 1.525 -0.375 -20.831 1.00 80.94 104 VAL A O 1
ATOM 839 N N . HIS A 1 105 ? 0.715 -0.875 -18.805 1.00 81.12 105 HIS A N 1
ATOM 840 C CA . HIS A 1 105 ? 0.975 -2.312 -18.871 1.00 81.12 105 HIS A CA 1
ATOM 841 C C . HIS A 1 105 ? -0.112 -3.088 -19.629 1.00 81.12 105 HIS A C 1
ATOM 843 O O . HIS A 1 105 ? 0.103 -4.242 -19.999 1.00 81.12 105 HIS A O 1
ATOM 849 N N . ARG A 1 106 ? -1.267 -2.470 -19.915 1.00 78.25 106 ARG A N 1
ATOM 850 C CA . ARG A 1 106 ? -2.410 -3.122 -20.581 1.00 78.25 106 ARG A CA 1
ATOM 851 C C . ARG A 1 106 ? -2.131 -3.473 -22.039 1.00 78.25 106 ARG A C 1
ATOM 853 O O . ARG A 1 106 ? -2.660 -4.449 -22.566 1.00 78.25 106 ARG A O 1
ATOM 860 N N . SER A 1 107 ? -1.307 -2.669 -22.695 1.00 72.12 107 SER A N 1
ATOM 861 C CA . SER A 1 107 ? -0.796 -2.957 -24.024 1.00 72.12 107 SER A CA 1
ATOM 862 C C . SER A 1 107 ? 0.721 -2.867 -23.970 1.00 72.12 107 SER A C 1
ATOM 864 O O . SER A 1 107 ? 1.259 -1.779 -24.188 1.00 72.12 107 SER A O 1
ATOM 866 N N . PRO A 1 108 ? 1.428 -3.980 -23.710 1.00 64.50 108 PRO A N 1
ATOM 867 C CA . PRO A 1 108 ? 2.865 -4.047 -23.917 1.00 64.50 108 PRO A CA 1
ATOM 868 C C . PRO A 1 108 ? 3.110 -4.035 -25.431 1.00 64.50 108 PRO A C 1
ATOM 870 O O . PRO A 1 108 ? 3.439 -5.044 -26.047 1.00 64.50 108 PRO A O 1
ATOM 873 N N . LYS A 1 109 ? 2.828 -2.902 -26.076 1.00 65.00 109 LYS A N 1
ATOM 874 C CA . LYS A 1 109 ? 3.038 -2.722 -27.500 1.00 65.00 109 LYS A CA 1
ATOM 875 C C . LYS A 1 109 ? 4.456 -2.242 -27.711 1.00 65.00 109 LYS A C 1
ATOM 877 O O . LYS A 1 109 ? 4.874 -1.209 -27.201 1.00 65.00 109 LYS A O 1
ATOM 882 N N . GLU A 1 110 ? 5.152 -3.043 -28.505 1.00 68.88 110 GLU A N 1
ATOM 883 C CA . GLU A 1 110 ? 6.167 -2.592 -29.447 1.00 68.88 110 GLU A CA 1
ATOM 884 C C .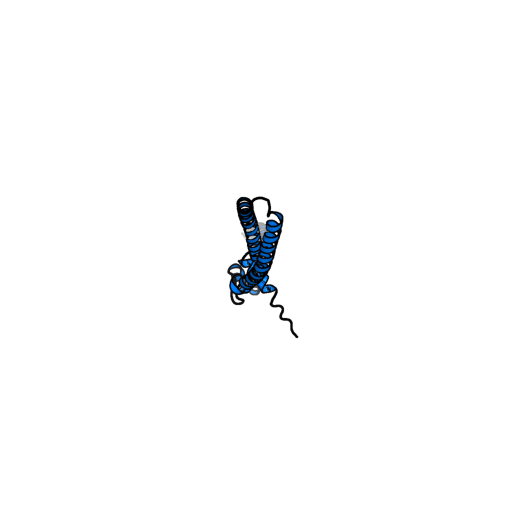 GLU A 1 110 ? 7.416 -1.965 -28.849 1.00 68.88 110 GLU A C 1
ATOM 886 O O . GLU A 1 110 ? 8.200 -1.440 -29.618 1.00 68.88 110 GLU A O 1
ATOM 891 N N . TYR A 1 111 ? 7.697 -2.068 -27.544 1.00 77.38 111 TYR A N 1
ATOM 892 C CA . TYR A 1 111 ? 8.977 -1.558 -27.033 1.00 77.38 111 TYR A CA 1
ATOM 893 C C . TYR A 1 111 ? 10.161 -2.116 -27.836 1.00 77.38 111 TYR A C 1
ATOM 895 O O . TYR A 1 111 ? 11.058 -1.367 -28.197 1.00 77.38 111 TYR A O 1
ATOM 903 N N . SER A 1 112 ? 10.128 -3.403 -28.199 1.00 78.00 112 SER A N 1
ATOM 904 C CA . SER A 1 112 ? 11.136 -4.019 -29.070 1.00 78.00 112 SER A CA 1
ATOM 905 C C . SER A 1 112 ? 11.142 -3.441 -30.491 1.00 78.00 112 SER A C 1
ATOM 907 O O . SER A 1 112 ? 12.211 -3.122 -31.004 1.00 78.00 112 SER A O 1
ATOM 909 N N . THR A 1 113 ? 9.977 -3.277 -31.119 1.00 85.56 113 THR A N 1
ATOM 910 C CA . THR A 1 113 ? 9.842 -2.718 -32.475 1.00 85.56 113 THR A CA 1
ATOM 911 C C . THR A 1 113 ? 10.265 -1.250 -32.524 1.00 85.56 113 THR A C 1
ATOM 913 O O . THR A 1 113 ? 11.085 -0.872 -33.352 1.00 85.56 113 THR A O 1
ATOM 916 N N . LEU A 1 114 ? 9.779 -0.440 -31.586 1.00 87.56 114 LEU A N 1
ATOM 917 C CA . LEU A 1 114 ? 10.090 0.975 -31.427 1.00 87.56 114 LEU A CA 1
ATOM 918 C C . LEU A 1 114 ? 11.570 1.174 -31.087 1.00 87.56 114 LEU A C 1
ATOM 920 O O . LEU A 1 114 ? 12.212 2.093 -31.585 1.00 87.56 114 LEU A O 1
ATOM 924 N N . LYS A 1 115 ? 12.150 0.284 -30.273 1.00 89.62 115 LYS A N 1
ATOM 925 C CA . LYS A 1 115 ? 13.586 0.281 -29.986 1.00 89.62 115 LYS A CA 1
ATOM 926 C C . LYS A 1 115 ? 14.406 -0.013 -31.242 1.00 89.62 115 LYS A C 1
ATOM 928 O O . LYS A 1 115 ? 15.378 0.696 -31.493 1.00 89.62 115 LYS A O 1
ATOM 933 N N . ALA A 1 116 ? 13.997 -1.005 -32.033 1.00 91.19 116 ALA A N 1
ATOM 934 C CA . ALA A 1 116 ? 14.638 -1.315 -33.306 1.00 91.19 116 ALA A CA 1
ATOM 935 C C . ALA A 1 116 ? 14.531 -0.144 -34.299 1.00 91.19 116 ALA A C 1
ATOM 937 O O . ALA A 1 116 ? 15.523 0.198 -34.936 1.00 91.19 116 ALA A O 1
ATOM 938 N N . GLU A 1 117 ? 13.374 0.515 -34.380 1.0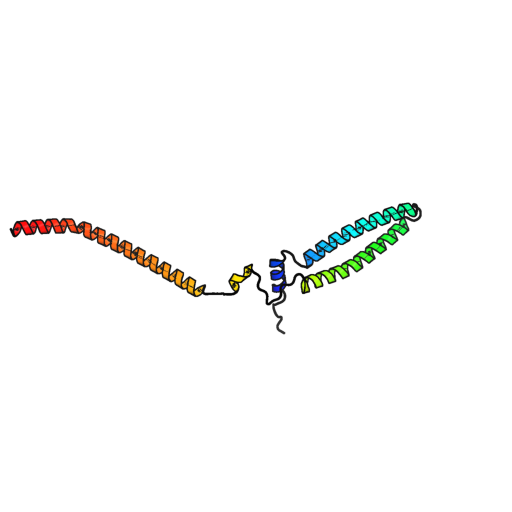0 93.94 117 GLU A N 1
ATOM 939 C CA . GLU A 1 117 ? 13.168 1.706 -35.212 1.00 93.94 117 GLU A CA 1
ATOM 940 C C . GLU A 1 117 ? 14.059 2.875 -34.763 1.00 93.94 117 GLU A C 1
ATOM 942 O O . GLU A 1 117 ? 14.735 3.496 -35.582 1.00 93.94 117 GLU A O 1
ATOM 947 N N . ILE A 1 118 ? 14.152 3.129 -33.453 1.00 95.75 118 ILE A N 1
ATOM 948 C CA . ILE A 1 118 ? 15.055 4.143 -32.890 1.00 95.75 118 ILE A CA 1
ATOM 949 C C . ILE A 1 118 ? 16.513 3.851 -33.257 1.00 95.75 118 ILE A C 1
ATOM 951 O O . ILE A 1 118 ? 17.258 4.771 -33.601 1.00 95.75 118 ILE A O 1
ATOM 955 N N . ASP A 1 119 ? 16.942 2.595 -33.160 1.00 96.56 119 ASP A N 1
ATOM 956 C CA . ASP A 1 119 ? 18.324 2.219 -33.451 1.00 96.56 119 ASP A CA 1
ATOM 957 C C . ASP A 1 119 ? 18.622 2.312 -34.962 1.00 96.56 119 ASP A C 1
ATOM 959 O O . ASP A 1 119 ? 19.673 2.830 -35.340 1.00 96.56 119 ASP A O 1
ATOM 963 N N . GLN A 1 120 ? 17.668 1.948 -35.830 1.00 96.88 120 GLN A N 1
ATOM 964 C CA . GLN A 1 120 ? 17.762 2.168 -37.281 1.00 96.88 120 GLN A CA 1
ATOM 965 C C . GLN A 1 120 ? 17.848 3.655 -37.645 1.00 96.88 120 GLN A C 1
ATOM 967 O O . GLN A 1 120 ? 18.680 4.044 -38.463 1.00 96.88 120 GLN A O 1
ATOM 972 N N . LEU A 1 121 ? 17.031 4.505 -37.018 1.00 97.25 121 LEU A N 1
ATOM 973 C CA . LEU A 1 121 ? 17.068 5.951 -37.246 1.00 97.25 121 LEU A CA 1
ATOM 974 C C . LEU A 1 121 ? 18.401 6.562 -36.804 1.00 97.25 121 LEU A C 1
ATOM 976 O O . LEU A 1 121 ? 18.943 7.422 -37.497 1.00 97.25 121 LEU A O 1
ATOM 980 N N . LYS A 1 122 ? 18.963 6.114 -35.675 1.00 97.44 122 LYS A N 1
ATOM 981 C CA . LYS A 1 122 ? 20.285 6.564 -35.212 1.00 97.44 122 LYS A CA 1
ATOM 982 C C . LYS A 1 122 ? 21.392 6.198 -36.191 1.00 97.44 122 LYS A C 1
ATOM 984 O O . LYS A 1 122 ? 22.239 7.043 -36.477 1.00 97.44 122 LYS A O 1
ATOM 989 N N . GLU A 1 123 ? 21.366 4.973 -36.704 1.00 97.69 123 GLU A N 1
ATOM 990 C CA . GLU A 1 123 ? 22.318 4.512 -37.714 1.00 97.69 123 GLU A CA 1
ATOM 991 C C . GLU A 1 123 ? 22.189 5.338 -39.004 1.00 97.69 123 GLU A C 1
ATOM 993 O O . GLU A 1 123 ? 23.181 5.867 -39.503 1.00 97.69 123 GLU A O 1
ATOM 998 N N . GLY A 1 124 ? 20.960 5.569 -39.479 1.00 97.94 124 GLY A N 1
ATOM 999 C CA . GLY A 1 124 ? 20.703 6.425 -40.641 1.00 97.94 124 GLY A CA 1
ATOM 1000 C C . GLY A 1 124 ? 21.220 7.856 -40.458 1.00 97.94 124 GLY A C 1
ATOM 1001 O O . GLY A 1 124 ? 21.861 8.407 -41.350 1.00 97.94 124 GLY A O 1
ATOM 1002 N N . ILE A 1 125 ? 21.031 8.450 -39.274 1.00 97.75 125 ILE A N 1
ATOM 1003 C CA . ILE A 1 125 ? 21.572 9.781 -38.953 1.00 97.75 125 ILE A CA 1
ATOM 1004 C C . ILE A 1 125 ? 23.105 9.794 -39.020 1.00 97.75 125 ILE A C 1
ATOM 1006 O O . ILE A 1 125 ? 23.684 10.774 -39.492 1.00 97.75 125 ILE A O 1
ATOM 1010 N N . MET A 1 126 ? 23.777 8.746 -38.539 1.00 97.81 126 MET A N 1
ATOM 1011 C CA . MET A 1 126 ? 25.240 8.654 -38.596 1.00 97.81 126 MET A CA 1
ATOM 1012 C C . MET A 1 126 ? 25.739 8.539 -40.036 1.00 97.81 126 MET A C 1
ATOM 1014 O O . MET A 1 126 ? 26.653 9.266 -40.423 1.00 97.81 126 MET A O 1
ATOM 1018 N N . GLN A 1 127 ? 25.095 7.700 -40.847 1.00 97.75 127 GLN A N 1
ATOM 1019 C CA . GLN A 1 127 ? 25.438 7.538 -42.259 1.00 97.75 127 GLN A CA 1
ATOM 1020 C C . GLN A 1 127 ? 25.259 8.842 -43.043 1.00 97.75 127 GLN A C 1
ATOM 1022 O O . GLN A 1 127 ? 26.157 9.242 -43.783 1.00 97.75 127 GLN A O 1
ATOM 1027 N N . GLU A 1 128 ? 24.153 9.558 -42.828 1.00 97.38 128 GLU A N 1
ATOM 1028 C CA . GLU A 1 128 ? 23.910 10.849 -43.479 1.00 97.38 128 GLU A CA 1
ATOM 1029 C C . GLU A 1 128 ? 24.898 11.934 -43.026 1.00 97.38 128 GLU A C 1
ATOM 1031 O O . GLU A 1 128 ? 25.326 12.761 -43.834 1.00 97.38 128 GLU A O 1
ATOM 1036 N N . LYS A 1 129 ? 25.340 11.919 -41.759 1.00 97.69 129 LYS A N 1
ATOM 1037 C CA . LYS A 1 129 ? 26.419 12.810 -41.297 1.00 97.69 129 LYS A CA 1
ATOM 1038 C C . LYS A 1 129 ? 27.730 12.535 -42.027 1.00 97.69 129 LYS A C 1
ATOM 1040 O O . LYS A 1 129 ? 28.317 13.480 -42.553 1.00 97.69 129 LYS A O 1
ATOM 1045 N N . CYS A 1 130 ? 28.150 11.273 -42.108 1.00 96.81 130 CYS A N 1
ATOM 1046 C CA . CYS A 1 130 ? 29.367 10.891 -42.826 1.00 96.81 130 CYS A CA 1
ATOM 1047 C C . CYS A 1 130 ? 29.274 11.241 -44.316 1.00 96.81 130 CYS A C 1
ATOM 1049 O O . CYS A 1 130 ? 30.211 11.798 -44.884 1.00 96.81 130 CYS A O 1
ATOM 1051 N N . ARG A 1 131 ? 28.122 10.984 -44.947 1.00 97.50 131 ARG A N 1
ATOM 1052 C CA . ARG A 1 131 ? 27.875 11.350 -46.345 1.00 97.50 131 ARG A CA 1
ATOM 1053 C C . ARG A 1 131 ? 27.992 12.855 -46.563 1.00 97.50 131 ARG A C 1
ATOM 1055 O O . ARG A 1 131 ? 28.621 13.289 -47.524 1.00 97.50 131 ARG A O 1
ATOM 1062 N N . ARG A 1 132 ? 27.407 13.657 -45.671 1.00 97.50 132 ARG A N 1
ATOM 1063 C CA . ARG A 1 132 ? 27.504 15.118 -45.731 1.00 97.50 132 ARG A CA 1
ATOM 1064 C C . ARG A 1 132 ? 28.950 15.595 -45.614 1.00 97.50 132 ARG A C 1
ATOM 1066 O O . ARG A 1 132 ? 29.338 16.492 -46.351 1.00 97.50 132 ARG A O 1
ATOM 1073 N N . GLU A 1 133 ? 29.733 15.017 -44.709 1.00 97.19 133 GLU A N 1
ATOM 1074 C CA . GLU A 1 133 ? 31.153 15.358 -44.544 1.00 97.19 133 GLU A CA 1
ATOM 1075 C C . GLU A 1 133 ? 31.972 15.017 -45.794 1.00 97.19 133 GLU A C 1
ATOM 1077 O O . GLU A 1 133 ? 32.732 15.861 -46.264 1.00 97.19 133 GLU A O 1
ATOM 1082 N N . ALA A 1 134 ? 31.746 13.847 -46.398 1.00 97.25 134 ALA A N 1
ATOM 1083 C CA . ALA A 1 134 ? 32.386 13.470 -47.658 1.00 97.25 134 ALA A CA 1
ATOM 1084 C C . ALA A 1 134 ? 32.035 14.441 -48.801 1.00 97.25 134 ALA A C 1
ATOM 1086 O O . ALA A 1 134 ? 32.922 14.893 -49.522 1.00 97.25 134 ALA A O 1
ATOM 1087 N N . LEU A 1 135 ? 30.760 14.831 -48.925 1.00 97.56 135 LEU A N 1
ATOM 1088 C CA . LEU A 1 135 ? 30.324 15.809 -49.931 1.00 97.56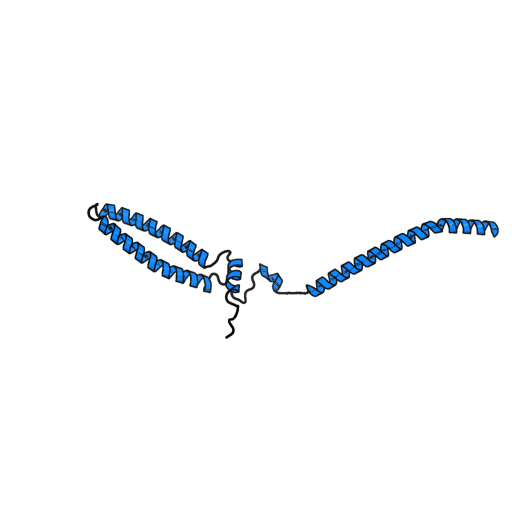 135 LEU A CA 1
ATOM 1089 C C . LEU A 1 135 ? 30.953 17.192 -49.717 1.00 97.56 135 LEU A C 1
ATOM 1091 O O . LEU A 1 135 ? 31.301 17.863 -50.686 1.00 97.56 135 LEU A O 1
ATOM 1095 N N . LEU A 1 136 ? 31.105 17.631 -48.464 1.00 97.75 136 LEU A N 1
ATOM 1096 C CA . LEU A 1 136 ? 31.791 18.889 -48.158 1.00 97.75 136 LEU A CA 1
ATOM 1097 C C . LEU A 1 136 ? 33.272 18.826 -48.554 1.00 97.75 136 LEU A C 1
ATOM 1099 O O . LEU A 1 136 ? 33.775 19.778 -49.145 1.00 97.75 136 LEU A O 1
ATOM 1103 N N . GLN A 1 137 ? 33.941 17.699 -48.302 1.00 97.06 137 GLN A N 1
ATOM 1104 C CA . GLN A 1 137 ? 35.333 17.493 -48.702 1.00 97.06 137 GLN A CA 1
ATOM 1105 C C . GLN A 1 137 ? 35.504 17.472 -50.230 1.00 97.06 137 GLN A C 1
ATOM 1107 O O . GLN A 1 137 ? 36.423 18.101 -50.754 1.00 97.06 137 GLN A O 1
ATOM 1112 N N . GLU A 1 138 ? 34.618 16.791 -50.964 1.00 95.94 138 GLU A N 1
ATOM 1113 C CA . GLU A 1 138 ? 34.631 16.802 -52.435 1.00 95.94 138 GLU A CA 1
ATOM 1114 C C . GLU A 1 138 ? 34.412 18.212 -52.994 1.00 95.94 138 GLU A C 1
ATOM 1116 O O . GLU A 1 138 ? 35.105 18.626 -53.923 1.00 95.94 138 GLU A O 1
ATOM 1121 N N . LEU A 1 139 ? 33.487 18.978 -52.408 1.00 96.94 139 LEU A N 1
ATOM 1122 C CA . LEU A 1 139 ? 33.234 20.363 -52.803 1.00 96.94 139 LEU A CA 1
ATOM 1123 C C . LEU A 1 139 ? 34.478 21.246 -52.609 1.00 96.94 139 LEU A C 1
ATOM 1125 O O . LEU A 1 139 ? 34.773 22.094 -53.451 1.00 96.94 139 LEU A O 1
ATOM 1129 N N . GLU A 1 140 ? 35.214 21.063 -51.512 1.00 96.31 140 GLU A N 1
ATOM 1130 C CA . GLU A 1 140 ? 36.473 21.776 -51.272 1.00 96.31 140 GLU A CA 1
ATOM 1131 C C . GLU A 1 140 ? 37.547 21.406 -52.301 1.00 96.31 140 GLU A C 1
ATOM 1133 O O . GLU A 1 140 ? 38.212 22.295 -52.833 1.00 96.31 140 GLU A O 1
ATOM 1138 N N . GLN A 1 141 ? 37.679 20.121 -52.643 1.00 94.69 141 GLN A N 1
ATOM 1139 C CA . GLN A 1 141 ? 38.613 19.671 -53.679 1.00 94.69 141 GLN A CA 1
ATOM 1140 C C . GLN A 1 141 ? 38.258 20.239 -55.056 1.00 94.69 141 GLN A C 1
ATOM 1142 O O . GLN A 1 141 ? 39.140 20.722 -55.764 1.00 94.69 141 GLN A O 1
ATOM 1147 N N . GLN A 1 142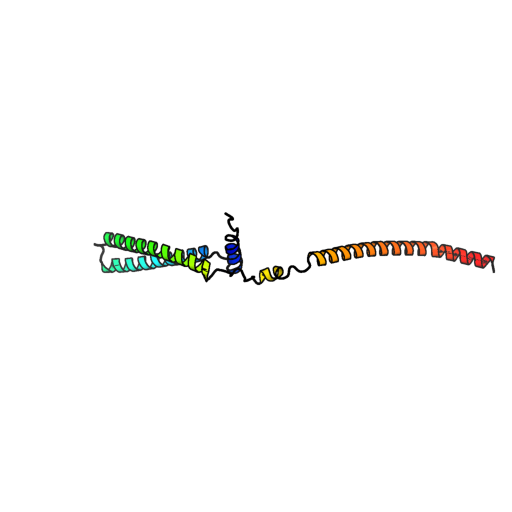 ? 36.975 20.238 -55.427 1.00 94.25 142 GLN A N 1
ATOM 1148 C CA . GLN A 1 142 ? 36.520 20.823 -56.691 1.00 94.25 142 GLN A CA 1
ATOM 1149 C C . GLN A 1 142 ? 36.860 22.313 -56.768 1.00 94.25 142 GLN A C 1
ATOM 1151 O O . GLN A 1 142 ? 37.443 22.749 -57.758 1.00 94.25 142 GLN A O 1
ATOM 1156 N N . LYS A 1 143 ? 36.591 23.072 -55.699 1.00 95.31 143 LYS A N 1
ATOM 1157 C CA . LYS A 1 143 ? 36.946 24.498 -55.615 1.00 95.31 143 LYS A CA 1
ATOM 1158 C C . LYS A 1 143 ? 38.451 24.751 -55.693 1.00 95.31 143 LYS A C 1
ATOM 1160 O O . LYS A 1 143 ? 38.859 25.800 -56.180 1.00 95.31 143 LYS A O 1
ATOM 1165 N N . ALA A 1 144 ? 39.272 23.828 -55.197 1.00 93.56 144 ALA A N 1
ATOM 1166 C CA . ALA A 1 144 ? 40.725 23.952 -55.265 1.00 93.56 144 ALA A CA 1
ATOM 1167 C C . ALA A 1 144 ? 41.269 23.732 -56.689 1.00 93.56 144 ALA A C 1
ATOM 1169 O O . ALA A 1 144 ? 42.208 24.414 -57.086 1.00 93.56 144 ALA A O 1
ATOM 1170 N N . VAL A 1 145 ? 40.672 22.814 -57.460 1.00 94.12 145 VAL A N 1
ATOM 1171 C CA . VAL A 1 145 ? 41.130 22.445 -58.816 1.00 94.12 145 VAL A CA 1
ATOM 1172 C C . VAL A 1 145 ? 40.521 23.336 -59.910 1.00 94.12 145 VAL A C 1
ATOM 1174 O O . VAL A 1 145 ? 41.139 23.553 -60.952 1.00 94.12 145 VAL A O 1
ATOM 1177 N N . GLU A 1 146 ? 39.333 23.899 -59.676 1.00 93.75 146 GLU A N 1
ATOM 1178 C CA . GLU A 1 146 ? 38.648 24.833 -60.582 1.00 93.75 146 GLU A CA 1
ATOM 1179 C C . GLU A 1 146 ? 39.538 25.979 -61.121 1.00 93.75 146 GLU A C 1
ATOM 1181 O O . GLU A 1 146 ? 39.577 26.155 -62.342 1.00 93.75 146 GLU A O 1
ATOM 1186 N N . PRO A 1 147 ? 40.302 26.734 -60.301 1.00 92.81 147 PRO A N 1
ATOM 1187 C CA . PRO A 1 147 ? 41.145 27.816 -60.815 1.00 92.81 147 PRO A CA 1
ATOM 1188 C C . PRO A 1 147 ? 42.290 27.318 -61.709 1.00 92.81 147 PRO A C 1
ATOM 1190 O O . PRO A 1 147 ? 42.633 27.985 -62.685 1.00 92.81 147 PRO A O 1
ATOM 1193 N N . GLU A 1 148 ? 42.870 26.150 -61.419 1.00 91.69 148 GLU A N 1
ATOM 1194 C CA . GLU A 1 148 ? 43.945 25.567 -62.234 1.00 91.69 148 GLU A CA 1
ATOM 1195 C C . GLU A 1 148 ? 43.424 25.096 -63.600 1.00 91.69 148 GLU A C 1
ATOM 1197 O O . GLU A 1 148 ? 44.075 25.292 -64.632 1.00 91.69 148 GLU A O 1
ATOM 1202 N N . LEU A 1 149 ? 42.216 24.526 -63.631 1.00 90.50 149 LEU A N 1
ATOM 1203 C CA . LEU A 1 149 ? 41.538 24.144 -64.871 1.00 90.50 149 LEU A CA 1
ATOM 1204 C C . LEU A 1 149 ? 41.182 25.361 -65.730 1.00 90.50 149 LEU A C 1
ATOM 1206 O O . LEU A 1 149 ? 41.378 25.328 -66.943 1.00 90.50 149 LEU A O 1
ATOM 1210 N N . LEU A 1 150 ? 40.700 26.446 -65.119 1.00 93.31 150 LEU A N 1
ATOM 1211 C CA . LEU A 1 150 ? 40.417 27.690 -65.840 1.00 93.31 150 LEU A CA 1
ATOM 1212 C C . LEU A 1 150 ? 41.696 28.297 -66.428 1.00 93.31 150 LEU A C 1
ATOM 1214 O O . LEU A 1 150 ? 41.730 28.612 -67.615 1.00 93.31 150 LEU A O 1
ATOM 1218 N N . ALA A 1 151 ? 42.773 28.372 -65.642 1.00 91.00 151 ALA A N 1
ATOM 1219 C CA . ALA A 1 151 ? 44.056 28.892 -66.109 1.00 91.00 151 ALA A CA 1
ATOM 1220 C C . ALA A 1 151 ? 44.644 28.062 -67.265 1.00 91.00 151 ALA A C 1
ATOM 1222 O O . ALA A 1 151 ? 45.164 28.609 -68.239 1.00 91.00 151 ALA A O 1
ATOM 1223 N N . THR A 1 152 ? 44.551 26.731 -67.189 1.00 90.81 152 THR A N 1
ATOM 1224 C CA . THR A 1 152 ? 45.011 25.845 -68.271 1.00 90.81 152 THR A CA 1
ATOM 1225 C C . THR A 1 152 ? 44.131 25.942 -69.516 1.00 90.81 152 THR A C 1
ATOM 1227 O O . THR A 1 152 ? 44.665 25.954 -70.625 1.00 90.81 152 THR A O 1
ATOM 1230 N N . ALA A 1 153 ? 42.810 26.072 -69.364 1.00 89.31 153 ALA A N 1
ATOM 1231 C CA . ALA A 1 153 ? 41.894 26.289 -70.481 1.00 89.31 153 ALA A CA 1
ATOM 1232 C C . ALA A 1 153 ? 42.178 27.614 -71.211 1.00 89.31 153 ALA A C 1
ATOM 1234 O O . ALA A 1 153 ? 42.276 27.623 -72.439 1.00 89.31 153 ALA A O 1
ATOM 1235 N N . GLU A 1 154 ? 42.388 28.708 -70.470 1.00 90.75 154 GLU A N 1
ATOM 1236 C CA . GLU A 1 154 ? 42.781 30.009 -71.029 1.00 90.75 154 GLU A CA 1
ATOM 1237 C C . GLU A 1 154 ? 44.116 29.923 -71.781 1.00 90.75 154 GLU A C 1
ATOM 1239 O O . GLU A 1 154 ? 44.239 30.429 -72.898 1.00 90.75 154 GLU A O 1
ATOM 1244 N N . TYR A 1 155 ? 45.107 29.233 -71.208 1.00 88.69 155 TYR A N 1
ATOM 1245 C CA . TYR A 1 155 ? 46.412 29.035 -71.839 1.00 88.69 155 TYR A CA 1
ATOM 1246 C C . TYR A 1 155 ? 46.324 28.238 -73.149 1.00 88.69 155 TYR A C 1
ATOM 1248 O O . TYR A 1 155 ? 46.914 28.624 -74.157 1.00 88.69 155 TYR A O 1
ATOM 1256 N N . VAL A 1 156 ? 45.555 27.146 -73.174 1.00 89.56 156 VAL A N 1
ATOM 1257 C CA . VAL A 1 156 ? 45.337 26.359 -74.400 1.00 89.56 156 VAL A CA 1
ATOM 1258 C C . VAL A 1 156 ? 44.615 27.191 -75.461 1.00 89.56 156 VAL A C 1
ATOM 1260 O O . VAL A 1 156 ? 44.982 27.141 -76.634 1.00 89.56 156 VAL A O 1
ATOM 1263 N N . GLN A 1 157 ? 43.635 28.006 -75.068 1.00 88.44 157 GLN A N 1
ATOM 1264 C CA . GLN A 1 157 ? 42.920 28.881 -75.994 1.00 88.44 157 GLN A CA 1
ATOM 1265 C C . GLN A 1 157 ? 43.835 29.946 -76.622 1.00 88.44 157 GLN A C 1
ATOM 1267 O O . GLN A 1 157 ? 43.667 30.263 -77.796 1.00 88.44 157 GLN A O 1
ATOM 1272 N N . GLN A 1 158 ? 44.836 30.441 -75.886 1.00 86.62 158 GLN A N 1
ATOM 1273 C CA . GLN A 1 158 ? 45.869 31.344 -76.415 1.00 86.62 158 GLN A CA 1
ATOM 1274 C C . GLN A 1 158 ? 46.848 30.663 -77.383 1.00 86.62 158 GLN A C 1
ATOM 1276 O O . GLN A 1 158 ? 47.449 31.341 -78.209 1.00 86.62 158 GLN A O 1
ATOM 1281 N N . LEU A 1 159 ? 47.043 29.345 -77.279 1.00 83.25 159 LEU A N 1
ATOM 1282 C CA . LEU A 1 159 ? 47.918 28.581 -78.176 1.00 83.25 159 LEU A CA 1
ATOM 1283 C C . LEU A 1 159 ? 47.205 28.086 -79.443 1.00 83.25 159 LEU A C 1
ATOM 1285 O O . LEU A 1 159 ? 47.864 27.807 -80.445 1.00 83.25 159 LEU A O 1
ATOM 1289 N N . CYS A 1 160 ? 45.883 27.920 -79.387 1.00 71.00 160 CYS A N 1
ATOM 1290 C CA . CYS A 1 160 ? 45.063 27.408 -80.488 1.00 71.00 160 CYS A CA 1
ATOM 1291 C C . CYS A 1 160 ? 44.267 28.491 -81.242 1.00 71.00 160 CYS A C 1
ATOM 1293 O O . CYS A 1 160 ? 43.567 28.145 -82.197 1.00 71.00 160 CYS A O 1
ATOM 1295 N N . GLY A 1 161 ? 44.348 29.757 -80.820 1.00 55.59 161 GLY A N 1
ATOM 1296 C CA . GLY A 1 161 ? 43.834 30.932 -81.537 1.00 55.59 161 GLY A CA 1
ATOM 1297 C C . GLY A 1 161 ? 44.948 31.690 -82.244 1.00 55.59 161 GLY A C 1
ATOM 1298 O O . GLY A 1 161 ? 44.681 32.189 -83.359 1.00 55.59 161 GLY A O 1
#

Secondary structure (DSSP, 8-state):
----TTSHHHHHHHHHHHSS-HHHHHHHHHHHHHHHHHHHHHHHHHHHHHHH-GGGHHHHHHHHHHHHHHHHHHHHHHHHHHHHHIIIIIS---TTPPPGGGGGGT----HHHHHHHHHHHHHHHHHHHHHHHHHHHHHHHHHHHHHHHHHHHHHHHHHH-

Organism: NCBI:txid34597

Sequence (161 aa):
MEKSSCDTTSGEYNVQMFEATPQAIADSLYNIYIDRLEEHLHLLKEVARKILKNDAEEKLEEKFATIIENNVNDTNKQFDRLEVYLSLNALSIPSHVLLPEDCVHRSPKEYSTLKAEIDQLKEGIMQEKCRREALLQELEQQKAVEPELLATAEYVQQLCG

pLDDT: mean 86.54, std 13.79, range [32.84, 97.94]

Radius of gyration: 42.83 Å; chains: 1; bounding box: 71×60×133 Å